Protein AF-A0A8T4J524-F1 (afdb_monomer_lite)

Radius of gyration: 12.5 Å; chains: 1; bounding box: 37×27×31 Å

Sequence (61 aa):
MSKSKGSIYERELLRMFFDSGFSGVRVAGSGCSSMPSPDLVIGRDGGVLAVEVKATVNDFV

pLDDT: mean 91.72, std 11.1, range [45.62, 98.5]

Structure (mmCIF, N/CA/C/O backbone):
data_AF-A0A8T4J524-F1
#
_entry.id   AF-A0A8T4J524-F1
#
loop_
_atom_site.group_PDB
_atom_site.id
_atom_site.type_symbol
_atom_site.label_atom_id
_atom_site.label_alt_id
_atom_site.label_comp_id
_atom_site.label_asym_id
_atom_site.label_entity_id
_atom_site.label_seq_id
_atom_site.pdbx_PDB_ins_code
_atom_site.Cartn_x
_atom_site.Cartn_y
_atom_site.Cartn_z
_atom_site.occupancy
_atom_site.B_iso_or_equiv
_atom_site.auth_seq_id
_atom_site.auth_comp_id
_atom_site.auth_asym_id
_atom_site.auth_atom_id
_atom_site.pdbx_PDB_model_num
ATOM 1 N N . MET A 1 1 ? 21.827 -2.295 -2.680 1.00 45.62 1 MET A N 1
ATOM 2 C CA . MET A 1 1 ? 21.318 -1.447 -3.779 1.00 45.62 1 MET A CA 1
ATOM 3 C C . MET A 1 1 ? 19.830 -1.214 -3.511 1.00 45.62 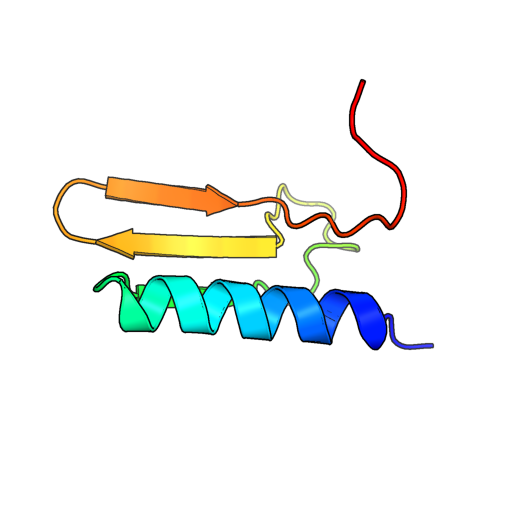1 MET A C 1
ATOM 5 O O . MET A 1 1 ? 19.014 -2.069 -3.814 1.00 45.62 1 MET A O 1
ATOM 9 N N . SER A 1 2 ? 19.494 -0.168 -2.750 1.00 53.47 2 SER A N 1
ATOM 10 C CA . SER A 1 2 ? 18.136 0.040 -2.216 1.00 53.47 2 SER A CA 1
ATOM 11 C C . SER A 1 2 ? 17.305 0.856 -3.204 1.00 53.47 2 SER A C 1
ATOM 13 O O . SER A 1 2 ? 17.792 1.873 -3.698 1.00 53.47 2 SER A O 1
ATOM 15 N N . LYS A 1 3 ? 16.063 0.439 -3.484 1.00 62.28 3 LYS A N 1
ATOM 16 C CA . LYS A 1 3 ? 15.064 1.232 -4.222 1.00 62.28 3 LYS A CA 1
ATOM 17 C C . LYS A 1 3 ? 14.639 2.444 -3.377 1.00 62.28 3 LYS A C 1
ATOM 19 O O . LYS A 1 3 ? 13.520 2.510 -2.874 1.00 62.28 3 LYS A O 1
ATOM 24 N N . SER A 1 4 ? 15.548 3.398 -3.189 1.00 74.12 4 SER A N 1
ATOM 25 C CA . SER A 1 4 ? 15.361 4.552 -2.305 1.00 74.12 4 SER A 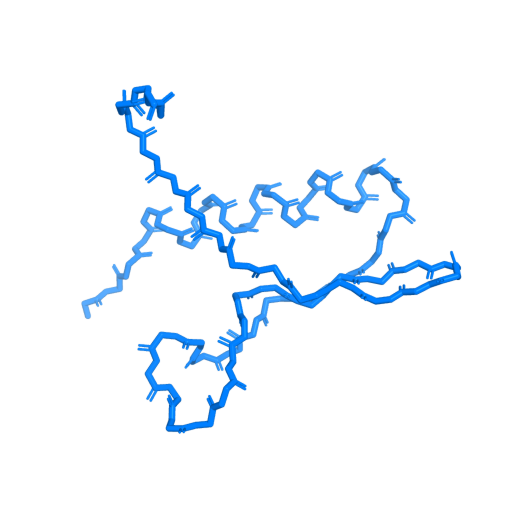CA 1
ATOM 26 C C . SER A 1 4 ? 14.122 5.361 -2.688 1.00 74.12 4 SER A C 1
ATOM 28 O O . SER A 1 4 ? 13.287 5.612 -1.824 1.00 74.12 4 SER A O 1
ATOM 30 N N . LYS A 1 5 ? 13.944 5.659 -3.984 1.00 83.38 5 LYS A N 1
ATOM 31 C CA . LYS A 1 5 ? 12.792 6.411 -4.514 1.00 83.38 5 LYS A CA 1
ATOM 32 C C . LYS A 1 5 ? 11.448 5.724 -4.255 1.00 83.38 5 LYS A C 1
ATOM 34 O O . LYS A 1 5 ? 10.562 6.355 -3.699 1.00 83.38 5 LYS A O 1
ATOM 39 N N . GLY A 1 6 ? 11.310 4.435 -4.579 1.00 87.12 6 GLY A N 1
ATOM 40 C CA . GLY A 1 6 ? 10.056 3.696 -4.347 1.00 87.12 6 GLY A CA 1
ATOM 41 C C . GLY A 1 6 ? 9.645 3.711 -2.874 1.00 87.12 6 GLY A C 1
ATOM 42 O O . GLY A 1 6 ? 8.518 4.058 -2.536 1.00 87.12 6 GLY A O 1
ATOM 43 N N . SER A 1 7 ? 10.618 3.499 -1.984 1.00 91.69 7 SER A N 1
ATOM 44 C CA . SER A 1 7 ? 10.368 3.520 -0.543 1.00 91.69 7 SER A CA 1
ATOM 45 C C . SER A 1 7 ? 9.952 4.894 0.005 1.00 91.69 7 SER A C 1
ATOM 47 O O . SER A 1 7 ? 9.395 4.960 1.100 1.00 91.69 7 SER A O 1
ATOM 49 N N . ILE A 1 8 ? 10.265 5.994 -0.690 1.00 95.06 8 ILE A N 1
ATOM 50 C CA . ILE A 1 8 ? 9.807 7.340 -0.315 1.00 95.06 8 ILE A CA 1
ATOM 51 C C . ILE A 1 8 ? 8.314 7.457 -0.626 1.00 95.06 8 ILE A C 1
ATOM 53 O O . ILE A 1 8 ? 7.547 7.769 0.279 1.00 95.06 8 ILE A O 1
ATOM 57 N N . TYR A 1 9 ? 7.901 7.099 -1.844 1.00 95.88 9 TYR A N 1
ATOM 58 C CA . TYR A 1 9 ? 6.497 7.159 -2.259 1.00 95.88 9 TYR A CA 1
ATOM 59 C C . TYR A 1 9 ? 5.598 6.194 -1.471 1.00 95.88 9 TYR A C 1
ATOM 61 O O . TYR A 1 9 ? 4.485 6.556 -1.112 1.00 95.88 9 TYR A O 1
ATOM 69 N N . GLU A 1 10 ? 6.086 5.003 -1.102 1.00 96.62 10 GLU A N 1
ATOM 70 C CA . GLU A 1 10 ? 5.356 4.108 -0.185 1.00 96.62 10 GLU A CA 1
ATOM 71 C C . GLU A 1 10 ? 5.106 4.756 1.188 1.00 96.62 10 GLU A C 1
ATOM 73 O O . GLU A 1 10 ? 4.036 4.590 1.769 1.00 96.62 10 GLU A O 1
ATOM 78 N N . ARG A 1 11 ? 6.092 5.486 1.733 1.00 97.19 11 ARG A N 1
ATOM 79 C CA . ARG A 1 11 ? 5.950 6.172 3.031 1.00 97.19 11 ARG A CA 1
ATOM 80 C C . ARG A 1 11 ? 5.011 7.366 2.937 1.00 97.19 11 ARG A C 1
ATOM 82 O O . ARG A 1 11 ? 4.221 7.573 3.851 1.00 97.19 11 ARG A O 1
ATOM 89 N N . GLU A 1 12 ? 5.112 8.132 1.858 1.00 97.81 12 GLU A N 1
ATOM 90 C CA . GLU A 1 12 ? 4.216 9.250 1.572 1.00 97.81 12 GLU A CA 1
ATOM 91 C C . GLU A 1 12 ? 2.767 8.765 1.457 1.00 97.81 12 GLU A C 1
ATOM 93 O O . GLU A 1 12 ? 1.898 9.261 2.169 1.00 97.81 12 GLU A O 1
ATOM 98 N N . LEU A 1 13 ? 2.518 7.715 0.670 1.00 98.06 13 LEU A N 1
ATOM 99 C CA . LEU A 1 13 ? 1.182 7.144 0.524 1.00 98.06 13 LEU A CA 1
ATOM 100 C C . LEU A 1 13 ? 0.656 6.555 1.842 1.00 98.06 13 LEU A C 1
ATOM 102 O O . LEU A 1 13 ? -0.501 6.774 2.196 1.00 98.06 13 LEU A O 1
ATOM 106 N N . LEU A 1 14 ? 1.499 5.854 2.611 1.00 98.31 14 LEU A N 1
ATOM 107 C CA . LEU A 1 14 ? 1.117 5.369 3.941 1.00 98.31 14 LEU A CA 1
ATOM 108 C C . LEU A 1 14 ? 0.729 6.528 4.873 1.00 98.31 14 LEU A C 1
ATOM 110 O O . LEU A 1 14 ? -0.231 6.412 5.634 1.00 98.31 14 LEU A O 1
ATOM 114 N N . ARG A 1 15 ? 1.447 7.655 4.798 1.00 98.44 15 ARG A N 1
ATOM 115 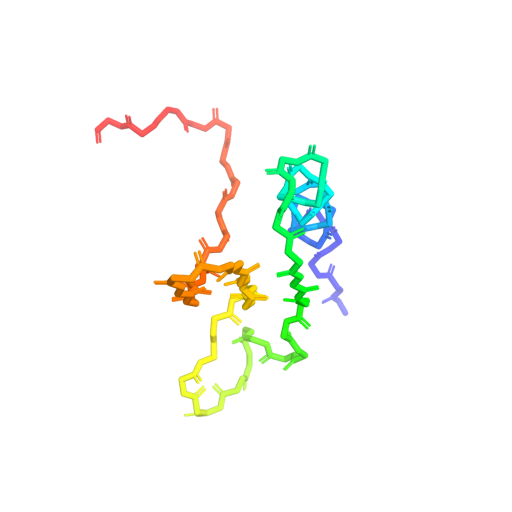C CA . ARG A 1 15 ? 1.116 8.857 5.564 1.00 98.44 15 ARG A CA 1
ATOM 116 C C . ARG A 1 15 ? -0.229 9.445 5.135 1.00 98.44 15 ARG A C 1
ATOM 118 O O . ARG A 1 15 ? -1.036 9.754 6.004 1.00 98.44 15 ARG A O 1
ATOM 125 N N . MET A 1 16 ? -0.503 9.517 3.834 1.00 98.44 16 MET A N 1
ATOM 126 C CA . MET A 1 16 ? -1.797 9.976 3.312 1.00 98.44 16 MET A CA 1
ATOM 127 C C . MET A 1 16 ? -2.960 9.093 3.781 1.00 98.44 16 MET A C 1
ATOM 129 O O . MET A 1 16 ? -4.016 9.611 4.145 1.00 98.44 16 MET A O 1
ATOM 133 N N . PHE A 1 17 ? -2.767 7.770 3.820 1.00 98.19 17 PHE A N 1
ATOM 134 C CA . PHE A 1 17 ? -3.748 6.849 4.395 1.00 98.19 17 PHE A CA 1
ATOM 135 C C . PHE A 1 17 ? -3.990 7.140 5.877 1.00 98.19 17 PHE A C 1
ATOM 137 O O . PHE A 1 17 ? -5.146 7.231 6.293 1.00 98.19 17 PHE A O 1
ATOM 144 N N . PHE A 1 18 ? -2.920 7.329 6.655 1.00 97.94 18 PHE A N 1
ATOM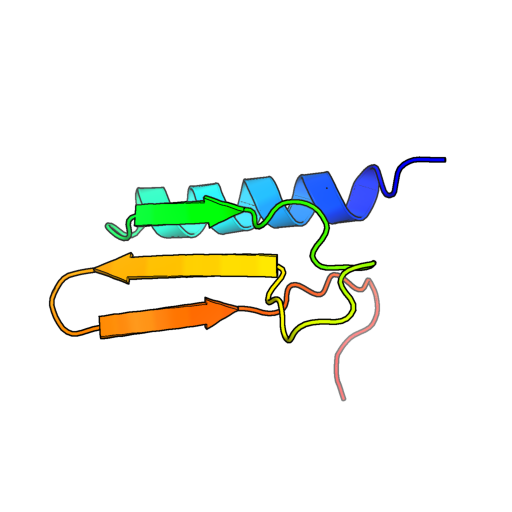 145 C CA . PHE A 1 18 ? -3.018 7.656 8.076 1.00 97.94 18 PHE A CA 1
ATOM 146 C C . PHE A 1 18 ? -3.783 8.960 8.323 1.00 97.94 18 PHE A C 1
ATOM 148 O O . PHE A 1 18 ? -4.728 8.987 9.109 1.00 97.94 18 PHE A O 1
ATOM 155 N N . ASP A 1 19 ? -3.436 10.021 7.593 1.00 98.25 19 ASP A N 1
ATOM 156 C CA . ASP A 1 19 ? -4.106 11.320 7.699 1.00 98.25 19 ASP A CA 1
ATOM 157 C C . ASP A 1 19 ? -5.580 11.250 7.226 1.00 98.25 19 ASP A C 1
ATOM 159 O O . ASP A 1 19 ? -6.407 12.054 7.650 1.00 98.25 19 ASP A O 1
ATOM 163 N N . SER A 1 20 ? -5.938 10.243 6.416 1.00 97.12 20 SER A N 1
ATOM 164 C CA . SER A 1 20 ? -7.313 9.945 5.974 1.00 97.12 20 SER A CA 1
ATOM 165 C C . SER A 1 20 ? -8.082 9.000 6.916 1.00 97.12 20 SER A C 1
ATOM 167 O O . SER A 1 20 ? -9.161 8.517 6.562 1.00 97.12 20 SER A O 1
ATOM 169 N N . GLY A 1 21 ? -7.539 8.697 8.100 1.00 97.12 21 GLY A N 1
ATOM 170 C CA . GLY A 1 21 ? -8.184 7.856 9.114 1.00 97.12 21 GLY A CA 1
ATOM 171 C C . GLY A 1 21 ? -8.050 6.347 8.891 1.00 97.12 21 GLY A C 1
ATOM 172 O O . GLY A 1 21 ? -8.754 5.569 9.533 1.00 97.12 21 GLY A O 1
ATOM 173 N N . PHE A 1 22 ? -7.165 5.914 7.995 1.00 98.31 22 PHE A N 1
ATOM 174 C CA . PHE A 1 22 ? -6.775 4.509 7.889 1.00 98.31 22 PHE A CA 1
ATOM 175 C C . PHE A 1 22 ? -5.560 4.224 8.782 1.00 98.31 22 PHE A C 1
ATOM 177 O O . PHE A 1 22 ? -4.884 5.120 9.276 1.00 98.31 22 PHE A O 1
ATOM 184 N N . SER A 1 23 ? -5.247 2.952 8.987 1.00 97.06 23 SER A N 1
ATOM 185 C CA . SER A 1 23 ? -3.992 2.509 9.599 1.00 97.06 23 SER A CA 1
ATOM 186 C C . SER A 1 23 ? -3.387 1.402 8.754 1.00 97.06 23 SER A C 1
ATOM 188 O O . SER A 1 23 ? -4.101 0.692 8.056 1.00 97.06 23 SER A O 1
ATOM 190 N N . GLY A 1 24 ? -2.069 1.242 8.774 1.00 97.25 24 GLY A N 1
ATOM 191 C CA . GLY A 1 24 ? -1.441 0.259 7.904 1.00 97.25 24 GLY A CA 1
ATOM 192 C C . GLY A 1 24 ? 0.057 0.135 8.083 1.00 97.25 24 GLY A C 1
ATOM 193 O O . GLY A 1 24 ? 0.669 0.841 8.886 1.00 97.25 24 GLY A O 1
ATOM 194 N N . VAL A 1 25 ? 0.640 -0.782 7.320 1.00 98.06 25 VAL A N 1
ATOM 195 C CA . VAL A 1 25 ? 2.066 -1.106 7.366 1.00 98.06 25 VAL A CA 1
ATOM 196 C C . VAL A 1 25 ? 2.635 -1.283 5.966 1.00 98.06 25 VAL A C 1
ATOM 198 O O . VAL A 1 25 ? 1.932 -1.672 5.033 1.00 98.06 25 VAL A O 1
ATOM 201 N N . ARG A 1 26 ? 3.941 -1.037 5.848 1.00 97.62 26 ARG A N 1
ATOM 202 C CA . ARG A 1 26 ? 4.743 -1.473 4.702 1.00 97.62 26 ARG A CA 1
ATOM 203 C C . ARG A 1 26 ? 5.153 -2.926 4.893 1.00 97.62 26 ARG A C 1
ATOM 205 O O . ARG A 1 26 ? 5.605 -3.286 5.981 1.00 97.62 26 ARG A O 1
ATOM 212 N N . VAL A 1 27 ? 5.040 -3.739 3.850 1.00 96.81 27 VAL A N 1
ATOM 213 C CA . VAL A 1 27 ? 5.394 -5.158 3.925 1.00 96.81 27 VAL A CA 1
ATOM 214 C C . VAL A 1 27 ? 6.886 -5.343 3.666 1.00 96.81 27 VAL A C 1
ATOM 216 O O . VAL A 1 27 ? 7.443 -4.883 2.668 1.00 96.81 27 VAL A O 1
ATOM 219 N N . ALA A 1 28 ? 7.570 -6.020 4.586 1.00 94.00 28 ALA A N 1
ATOM 220 C CA . ALA A 1 28 ? 8.987 -6.311 4.431 1.00 94.00 28 ALA A CA 1
ATOM 221 C C . ALA A 1 28 ? 9.212 -7.302 3.279 1.00 94.00 28 ALA A C 1
ATOM 223 O O . ALA A 1 28 ? 8.590 -8.360 3.226 1.00 94.00 28 ALA A O 1
ATOM 224 N N . GLY A 1 29 ? 10.130 -6.970 2.369 1.00 91.75 29 GLY A N 1
ATOM 225 C CA . GLY A 1 29 ? 10.501 -7.862 1.269 1.00 91.75 29 GLY A CA 1
ATOM 226 C C . GLY A 1 29 ? 9.414 -8.066 0.206 1.00 91.75 29 GLY A C 1
ATOM 227 O O . GLY A 1 29 ? 9.479 -9.068 -0.503 1.00 91.75 29 GLY A O 1
ATOM 228 N N . SER A 1 30 ? 8.452 -7.141 0.059 1.00 90.19 30 SER A N 1
ATOM 229 C CA . SER A 1 30 ? 7.370 -7.233 -0.945 1.00 90.19 30 SER A CA 1
ATOM 230 C C . SER A 1 30 ? 7.882 -7.552 -2.353 1.00 90.19 30 SER A C 1
ATOM 232 O O . SER A 1 30 ? 7.380 -8.449 -3.019 1.00 90.19 30 SER A O 1
ATOM 234 N N . GLY A 1 31 ? 8.978 -6.913 -2.766 1.00 85.81 31 GLY A N 1
ATOM 235 C CA . GLY A 1 31 ? 9.572 -7.109 -4.091 1.00 85.81 31 GLY A CA 1
ATOM 236 C C . GLY A 1 31 ? 10.467 -8.343 -4.279 1.00 85.81 31 GLY A C 1
ATOM 237 O O . GLY A 1 31 ? 11.026 -8.488 -5.364 1.00 85.81 31 GLY A O 1
ATOM 238 N N . CYS A 1 32 ? 10.684 -9.181 -3.260 1.00 88.38 32 CYS A N 1
ATOM 239 C CA . CYS A 1 32 ? 11.556 -10.366 -3.357 1.00 88.38 32 CYS A CA 1
ATOM 240 C C . CYS A 1 32 ? 10.996 -11.638 -2.703 1.00 88.38 32 CYS A C 1
ATOM 242 O O . CYS A 1 32 ? 11.638 -12.686 -2.761 1.00 88.38 32 CYS A O 1
ATOM 244 N N . SER A 1 33 ? 9.818 -11.558 -2.087 1.00 89.44 33 SER A N 1
ATOM 245 C CA . SER A 1 33 ? 9.116 -12.704 -1.517 1.00 89.44 33 SER A CA 1
ATOM 246 C C . SER A 1 33 ? 8.689 -13.696 -2.606 1.00 89.44 33 SER A C 1
ATOM 248 O O . SER A 1 33 ? 8.197 -13.298 -3.659 1.00 89.44 33 SER A O 1
ATOM 250 N N . SER A 1 34 ? 8.826 -14.999 -2.337 1.00 91.88 34 SER A N 1
ATOM 251 C CA . SER A 1 34 ? 8.235 -16.065 -3.164 1.00 91.88 34 SER A CA 1
ATOM 252 C C . SER A 1 34 ? 6.731 -16.240 -2.923 1.00 91.88 34 SER A C 1
ATOM 254 O O . SER A 1 34 ? 6.044 -16.876 -3.718 1.00 91.88 34 SER A O 1
ATOM 256 N N . MET A 1 35 ? 6.224 -15.682 -1.823 1.00 94.19 35 MET A N 1
ATOM 257 C CA . MET A 1 35 ? 4.807 -15.661 -1.465 1.00 94.19 35 MET A CA 1
ATOM 258 C C . MET A 1 35 ? 4.160 -14.354 -1.944 1.00 94.19 35 MET A C 1
ATOM 260 O O . MET A 1 35 ? 4.848 -13.326 -1.934 1.00 94.19 35 MET A O 1
ATOM 264 N N . PRO A 1 36 ? 2.854 -14.353 -2.288 1.00 94.50 36 PRO A N 1
ATOM 265 C CA . PRO A 1 36 ? 2.119 -13.134 -2.618 1.00 94.50 36 PRO A CA 1
ATOM 266 C C . PRO A 1 36 ? 2.280 -12.082 -1.521 1.00 94.50 36 PRO A C 1
ATOM 268 O O . PRO A 1 36 ? 1.975 -12.340 -0.357 1.00 94.50 36 PRO A O 1
ATOM 271 N N . SER A 1 37 ? 2.790 -10.912 -1.892 1.00 96.06 37 SER A N 1
ATOM 272 C CA . SER A 1 37 ? 3.168 -9.870 -0.944 1.00 96.06 37 SER A CA 1
ATOM 273 C C . SER A 1 37 ? 2.900 -8.500 -1.567 1.00 96.06 37 SER A C 1
ATOM 275 O O . SER A 1 37 ? 3.596 -8.145 -2.519 1.00 96.06 37 SER A O 1
ATOM 277 N N . PRO A 1 38 ? 1.878 -7.756 -1.103 1.00 96.69 38 PRO A N 1
ATOM 278 C CA . PRO A 1 38 ? 1.659 -6.385 -1.553 1.00 96.69 38 PRO A CA 1
ATOM 279 C C . PRO A 1 38 ? 2.722 -5.455 -0.959 1.00 96.69 38 PRO A C 1
ATOM 281 O O . PRO A 1 38 ? 3.430 -5.827 -0.025 1.00 96.69 38 PRO A O 1
ATOM 284 N N . ASP A 1 39 ? 2.796 -4.216 -1.435 1.00 97.31 39 ASP A N 1
ATOM 285 C CA . ASP A 1 39 ? 3.694 -3.213 -0.854 1.00 97.31 39 ASP A CA 1
ATOM 286 C C . ASP A 1 39 ? 3.161 -2.670 0.481 1.00 97.31 39 ASP A C 1
ATOM 288 O O . ASP A 1 39 ? 3.921 -2.524 1.445 1.00 97.31 39 ASP A O 1
ATOM 292 N N . LEU A 1 40 ? 1.848 -2.412 0.564 1.00 98.25 40 LEU A N 1
ATOM 293 C CA . LEU A 1 40 ? 1.167 -1.976 1.787 1.00 98.25 40 LEU A CA 1
ATOM 294 C C . LEU A 1 40 ? -0.013 -2.888 2.140 1.00 98.25 40 LEU A C 1
ATOM 296 O O . LEU A 1 40 ? -0.734 -3.380 1.268 1.00 98.25 40 LEU A O 1
ATOM 300 N N . VAL A 1 41 ? -0.262 -3.014 3.442 1.00 98.38 41 VAL A N 1
ATOM 301 C CA . VAL A 1 41 ? -1.527 -3.517 3.991 1.00 98.38 41 VAL A CA 1
ATOM 302 C C . VAL A 1 41 ? -2.163 -2.389 4.788 1.00 98.38 41 VAL A C 1
ATOM 304 O O . VAL A 1 41 ? -1.579 -1.920 5.766 1.00 98.38 41 VAL A O 1
ATOM 307 N N . ILE A 1 42 ? -3.339 -1.940 4.353 1.00 98.50 42 ILE A N 1
ATOM 308 C CA . ILE A 1 42 ? -4.059 -0.792 4.919 1.00 98.50 42 ILE A CA 1
ATOM 309 C C . ILE A 1 42 ? -5.429 -1.255 5.410 1.00 98.50 42 ILE A C 1
ATOM 311 O O . ILE A 1 42 ? -6.109 -1.993 4.712 1.00 98.50 42 ILE A O 1
ATOM 315 N N . GLY A 1 43 ? -5.870 -0.815 6.580 1.00 97.94 43 GLY A N 1
ATOM 316 C CA . GLY A 1 43 ? -7.159 -1.177 7.154 1.00 97.94 43 GLY A CA 1
ATOM 317 C C . GLY A 1 43 ? -7.865 0.000 7.812 1.00 97.94 43 GLY A C 1
ATOM 318 O O . GLY A 1 43 ? -7.242 0.978 8.232 1.00 97.94 43 GLY A O 1
ATOM 319 N N . ARG A 1 44 ? -9.187 -0.120 7.893 1.00 95.94 44 ARG A N 1
ATOM 320 C CA . ARG A 1 44 ? -10.073 0.682 8.745 1.00 95.94 44 ARG A CA 1
ATOM 321 C C . ARG A 1 44 ? -11.337 -0.124 9.041 1.00 95.94 44 ARG A C 1
ATOM 323 O O . ARG A 1 44 ? -11.497 -1.234 8.528 1.00 95.94 44 ARG A O 1
ATOM 330 N N . ASP A 1 45 ? -12.262 0.455 9.795 1.00 92.94 45 ASP A N 1
ATOM 331 C CA . ASP A 1 45 ? -13.579 -0.144 10.001 1.00 92.94 45 ASP A CA 1
ATOM 332 C C . ASP A 1 45 ? -14.231 -0.513 8.660 1.00 92.94 45 ASP A C 1
ATOM 334 O O . ASP A 1 45 ? -14.376 0.314 7.755 1.00 92.94 45 ASP A O 1
ATOM 338 N N . GLY A 1 46 ? -14.595 -1.788 8.524 1.00 90.94 46 GLY A N 1
ATOM 339 C CA . GLY A 1 46 ? -15.246 -2.322 7.330 1.00 90.94 46 GLY A CA 1
ATOM 340 C C . GLY A 1 46 ? -14.322 -2.946 6.281 1.00 90.94 46 GLY A C 1
ATOM 341 O O . GLY A 1 46 ? -14.845 -3.468 5.299 1.00 90.94 46 GLY A O 1
ATOM 342 N N . GLY A 1 47 ? -12.992 -2.965 6.458 1.00 95.75 47 GLY A N 1
ATOM 343 C CA . GLY A 1 47 ? -12.148 -3.786 5.583 1.00 95.75 47 GLY A CA 1
ATOM 344 C C . GLY A 1 47 ? -10.645 -3.525 5.597 1.00 95.75 47 GLY A C 1
ATOM 345 O O . GLY A 1 47 ? -10.130 -2.610 6.240 1.00 95.75 47 GLY A O 1
ATOM 346 N N . VAL A 1 48 ? -9.951 -4.365 4.826 1.00 97.94 48 VAL A N 1
ATOM 347 C CA . VAL A 1 48 ? -8.502 -4.328 4.605 1.00 97.94 48 VAL A CA 1
ATOM 348 C C . VAL A 1 48 ? -8.227 -4.280 3.103 1.00 97.94 48 VAL A C 1
ATOM 350 O O . VAL A 1 48 ? -8.872 -4.974 2.319 1.00 97.94 48 VAL A O 1
ATOM 353 N N . LEU A 1 49 ? -7.259 -3.460 2.713 1.00 97.94 49 LEU A N 1
ATOM 354 C CA . LEU A 1 49 ? -6.767 -3.275 1.358 1.00 97.94 49 LEU A CA 1
ATOM 355 C C . LEU A 1 49 ? -5.348 -3.841 1.257 1.00 97.94 49 LEU A C 1
ATOM 357 O O . LEU A 1 49 ? -4.478 -3.508 2.066 1.00 97.94 49 LEU A O 1
ATOM 361 N N . ALA A 1 50 ? -5.112 -4.655 0.230 1.00 98.00 50 ALA A N 1
ATOM 362 C CA . ALA A 1 50 ?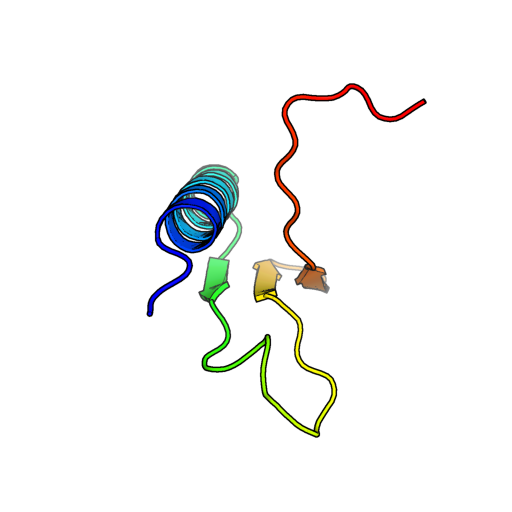 -3.776 -4.993 -0.246 1.00 98.00 50 ALA A CA 1
ATOM 363 C C . ALA A 1 50 ? -3.421 -4.026 -1.382 1.00 98.00 50 ALA A C 1
ATOM 365 O O . ALA A 1 50 ? -4.144 -3.961 -2.377 1.00 98.00 50 ALA A O 1
ATOM 366 N N . VAL A 1 51 ? -2.350 -3.248 -1.220 1.00 97.94 51 VAL A N 1
ATOM 367 C CA . VAL A 1 51 ? -2.012 -2.147 -2.135 1.00 97.94 51 VAL A CA 1
ATOM 368 C C . VAL A 1 51 ? -0.643 -2.388 -2.761 1.00 97.94 51 VAL A C 1
ATOM 370 O O . VAL A 1 51 ? 0.360 -2.485 -2.056 1.00 97.94 51 VAL A O 1
ATOM 373 N N . GLU A 1 52 ? -0.609 -2.439 -4.089 1.00 97.06 52 GLU A N 1
ATOM 374 C CA . GLU A 1 52 ? 0.615 -2.360 -4.890 1.00 97.06 52 GLU A CA 1
ATOM 375 C C . GLU A 1 52 ? 0.911 -0.885 -5.182 1.00 97.06 52 GLU A C 1
ATOM 377 O O . GLU A 1 52 ? 0.047 -0.166 -5.691 1.00 97.06 52 GLU A O 1
ATOM 382 N N . VAL A 1 53 ? 2.119 -0.414 -4.876 1.00 95.69 53 VAL A N 1
ATOM 383 C CA . VAL A 1 53 ? 2.473 1.001 -5.017 1.00 95.69 53 VAL A CA 1
ATOM 384 C C . VAL A 1 53 ? 3.304 1.208 -6.276 1.00 95.69 53 VAL A C 1
ATOM 386 O O . VAL A 1 53 ? 4.356 0.599 -6.480 1.00 95.69 53 VAL A O 1
ATOM 389 N N . LYS A 1 54 ? 2.851 2.121 -7.138 1.00 92.75 54 LYS A N 1
ATOM 390 C CA . LYS A 1 54 ? 3.583 2.555 -8.333 1.00 92.75 54 LYS A CA 1
ATOM 391 C C . LYS A 1 54 ? 3.729 4.070 -8.332 1.00 92.75 54 LYS A C 1
ATOM 393 O O . LYS A 1 54 ? 2.810 4.792 -7.970 1.00 92.75 54 LYS A O 1
ATOM 398 N N . ALA A 1 55 ? 4.892 4.530 -8.778 1.00 91.94 55 ALA A N 1
ATOM 399 C CA . ALA A 1 55 ? 5.172 5.932 -9.045 1.00 91.94 55 ALA A CA 1
ATOM 400 C C . ALA A 1 55 ? 5.811 6.029 -10.432 1.00 91.94 55 ALA A C 1
ATOM 402 O O . ALA A 1 55 ? 6.732 5.274 -10.753 1.00 91.94 55 ALA A O 1
ATOM 403 N N . THR A 1 56 ? 5.309 6.941 -11.253 1.00 91.50 56 THR A N 1
ATOM 404 C CA . THR A 1 56 ? 5.773 7.187 -12.619 1.00 91.50 56 THR A CA 1
ATOM 405 C C . THR A 1 56 ? 5.710 8.684 -12.897 1.00 91.50 56 THR A C 1
ATOM 407 O O . THR A 1 56 ? 4.929 9.398 -12.276 1.00 91.50 56 THR A O 1
ATOM 410 N N . VAL A 1 57 ? 6.565 9.155 -13.802 1.00 91.12 57 VAL A N 1
ATOM 411 C CA . VAL A 1 57 ? 6.511 10.526 -14.341 1.00 91.12 57 VAL A CA 1
ATOM 412 C C . VAL A 1 57 ? 5.683 10.607 -15.622 1.00 91.12 57 VAL A C 1
ATOM 414 O O . VAL A 1 57 ? 5.416 11.698 -16.107 1.00 91.12 57 VAL A O 1
ATOM 417 N N . ASN A 1 58 ? 5.322 9.453 -16.183 1.00 93.94 58 ASN A N 1
ATOM 418 C CA . ASN A 1 58 ? 4.472 9.357 -17.358 1.00 93.94 58 ASN A CA 1
ATOM 419 C C . ASN A 1 58 ? 3.015 9.274 -16.921 1.00 93.94 58 ASN A C 1
ATOM 421 O O . ASN A 1 58 ? 2.711 8.560 -15.960 1.00 93.94 58 ASN A O 1
ATOM 425 N N . ASP A 1 59 ? 2.137 9.915 -17.680 1.00 89.25 59 ASP A N 1
ATOM 426 C CA . ASP A 1 59 ? 0.704 9.728 -17.526 1.00 89.25 59 ASP A CA 1
ATOM 427 C C . ASP A 1 59 ? 0.328 8.285 -17.872 1.00 89.25 59 ASP A C 1
ATOM 429 O O . ASP A 1 59 ? 0.863 7.680 -18.809 1.00 89.25 59 ASP A O 1
ATOM 433 N N . PHE A 1 60 ? -0.589 7.720 -17.093 1.00 76.56 60 PHE A N 1
ATOM 434 C CA . PHE A 1 60 ? -1.247 6.480 -17.473 1.00 76.56 60 PHE A CA 1
ATOM 435 C C . PHE A 1 60 ? -2.283 6.817 -18.550 1.00 76.56 60 PHE A C 1
ATOM 437 O O . PHE A 1 60 ? -3.239 7.540 -18.271 1.00 76.56 60 PHE A O 1
AT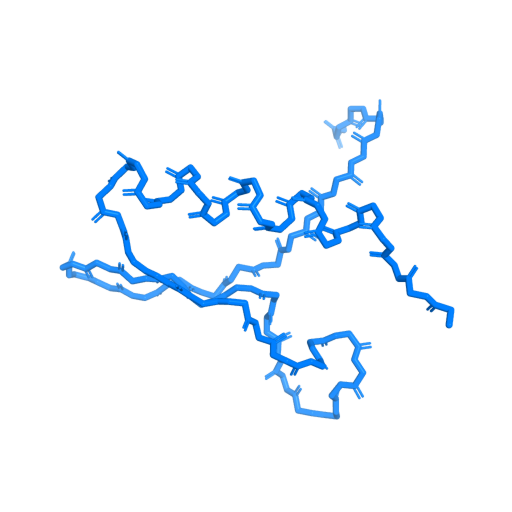OM 444 N N . VAL A 1 61 ? -2.053 6.325 -19.769 1.00 57.31 61 VAL A N 1
ATOM 445 C CA . VAL A 1 61 ? -3.025 6.337 -20.876 1.00 57.31 61 VAL A CA 1
ATOM 446 C C . VAL A 1 61 ? -3.870 5.074 -20.815 1.00 57.31 61 VAL A C 1
ATOM 448 O O . VAL A 1 61 ? -3.269 3.993 -20.614 1.00 57.31 61 VAL A O 1
#

Secondary structure (DSSP, 8-state):
---HHHHHHHHHHHHHHHHTT-EEEEPTTTTT-SS---SEEEEETTEEEEE-----SS---

Foldseek 3Di:
DDPVVQVVQLVVVQVVLVVVVKHWDAWPCCVPDPDNHARMWIDDPPDIDRHHDDDDPDDDD